Protein AF-A0A920GF66-F1 (afdb_monomer)

Structure (mmCIF, N/CA/C/O backbone):
data_AF-A0A920GF66-F1
#
_entry.id   AF-A0A920GF66-F1
#
loop_
_atom_site.group_PDB
_atom_site.id
_atom_site.type_symbol
_atom_site.label_atom_id
_atom_site.label_alt_id
_atom_site.label_comp_id
_atom_site.label_asym_id
_atom_site.label_entity_id
_atom_site.label_seq_id
_atom_site.pdbx_PDB_ins_code
_atom_site.Cartn_x
_atom_site.Cartn_y
_atom_site.Cartn_z
_atom_site.occupancy
_atom_site.B_iso_or_equiv
_atom_site.auth_seq_id
_atom_site.auth_comp_id
_atom_site.auth_asym_id
_atom_site.auth_atom_id
_atom_site.pdbx_PDB_model_num
ATOM 1 N N . MET A 1 1 ? 20.998 -8.391 -0.653 1.00 42.16 1 MET A N 1
ATOM 2 C CA . MET A 1 1 ? 20.762 -8.280 -2.108 1.00 42.16 1 MET A CA 1
ATOM 3 C C . MET A 1 1 ? 19.461 -9.002 -2.448 1.00 42.16 1 MET A C 1
ATOM 5 O O . MET A 1 1 ? 19.276 -10.100 -1.946 1.00 42.16 1 MET A O 1
ATOM 9 N N . ALA A 1 2 ? 18.599 -8.371 -3.259 1.00 46.53 2 ALA A N 1
ATOM 10 C CA . ALA A 1 2 ? 17.413 -8.937 -3.930 1.00 46.53 2 ALA A CA 1
ATOM 11 C C . ALA A 1 2 ? 16.055 -9.050 -3.182 1.00 46.53 2 ALA A C 1
ATOM 13 O O . ALA A 1 2 ? 15.348 -10.036 -3.361 1.00 46.53 2 ALA A O 1
ATOM 14 N N . ALA A 1 3 ? 15.614 -8.022 -2.440 1.00 55.12 3 ALA A N 1
ATOM 15 C CA . ALA A 1 3 ? 14.161 -7.826 -2.253 1.00 55.12 3 ALA A CA 1
ATOM 16 C C . ALA A 1 3 ? 13.491 -7.404 -3.580 1.00 55.12 3 ALA A C 1
ATOM 18 O O . ALA A 1 3 ? 12.421 -7.898 -3.914 1.00 55.12 3 ALA A O 1
ATOM 19 N N . GLY A 1 4 ? 14.195 -6.600 -4.393 1.00 61.50 4 GLY A N 1
ATOM 20 C CA . GLY A 1 4 ? 13.721 -6.135 -5.702 1.00 61.50 4 GLY A CA 1
ATOM 21 C C . GLY A 1 4 ? 13.245 -7.261 -6.624 1.00 61.50 4 GLY A C 1
ATOM 22 O O . GLY A 1 4 ? 12.119 -7.199 -7.097 1.00 61.50 4 GLY A O 1
ATOM 23 N N . ASN A 1 5 ? 14.022 -8.342 -6.791 1.00 67.94 5 ASN A N 1
ATOM 24 C CA . ASN A 1 5 ? 13.611 -9.472 -7.645 1.00 67.94 5 ASN A CA 1
ATOM 25 C C . ASN A 1 5 ? 12.347 -10.191 -7.160 1.00 67.94 5 ASN A C 1
ATOM 27 O O . ASN A 1 5 ? 11.647 -10.778 -7.978 1.00 67.94 5 ASN A O 1
ATOM 31 N N . LYS A 1 6 ? 12.055 -10.185 -5.853 1.00 72.31 6 LYS A N 1
ATOM 32 C CA . LYS A 1 6 ? 10.834 -10.817 -5.332 1.00 72.31 6 LYS A CA 1
ATOM 33 C C . LYS A 1 6 ? 9.583 -9.982 -5.604 1.00 72.31 6 LYS A C 1
ATOM 35 O O . LYS A 1 6 ? 8.494 -10.539 -5.630 1.00 72.31 6 LYS A O 1
ATOM 40 N N . ILE A 1 7 ? 9.761 -8.679 -5.802 1.00 79.56 7 ILE A N 1
ATOM 41 C CA . ILE A 1 7 ? 8.694 -7.711 -6.053 1.00 79.56 7 ILE A CA 1
ATOM 42 C C . ILE A 1 7 ? 8.422 -7.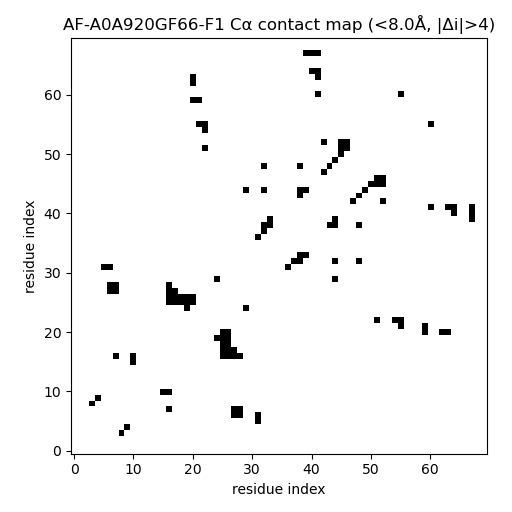595 -7.556 1.00 79.56 7 ILE A C 1
ATOM 44 O O . ILE A 1 7 ? 7.286 -7.742 -7.987 1.00 79.56 7 ILE A O 1
ATOM 48 N N . ILE A 1 8 ? 9.460 -7.366 -8.368 1.00 83.38 8 ILE A N 1
ATOM 49 C CA . ILE A 1 8 ? 9.296 -7.118 -9.812 1.00 83.38 8 ILE A CA 1
ATOM 50 C C . ILE A 1 8 ? 9.284 -8.405 -10.648 1.00 83.38 8 ILE A C 1
ATOM 52 O O . ILE A 1 8 ? 8.893 -8.380 -11.811 1.00 83.38 8 ILE A O 1
ATOM 56 N N . GLY A 1 9 ? 9.718 -9.540 -10.087 1.00 81.00 9 GLY A N 1
ATOM 57 C CA . GLY A 1 9 ? 9.815 -10.805 -10.815 1.00 81.00 9 GLY A CA 1
ATOM 58 C C . GLY A 1 9 ? 10.676 -10.674 -12.075 1.00 81.00 9 GLY A C 1
ATOM 59 O O . GLY A 1 9 ? 11.864 -10.368 -11.992 1.00 81.00 9 GLY A O 1
ATOM 60 N N . THR A 1 10 ? 10.066 -10.906 -13.240 1.00 82.00 10 THR A N 1
ATOM 61 C CA . THR A 1 10 ? 10.689 -10.756 -14.568 1.00 82.00 10 THR A CA 1
ATOM 62 C C . THR A 1 10 ? 10.261 -9.474 -15.291 1.00 82.00 10 THR A C 1
ATOM 64 O O . THR A 1 10 ? 10.426 -9.381 -16.505 1.00 82.00 10 THR A O 1
ATOM 67 N N . ALA A 1 11 ? 9.642 -8.515 -14.597 1.00 82.62 11 ALA A N 1
ATOM 68 C CA . ALA A 1 11 ? 9.255 -7.245 -15.197 1.00 82.62 11 ALA A CA 1
ATOM 69 C C . ALA A 1 11 ? 10.502 -6.451 -15.614 1.00 82.62 11 ALA A C 1
ATOM 71 O O . ALA A 1 11 ? 11.395 -6.192 -14.810 1.00 82.62 11 ALA A O 1
ATOM 72 N N . GLU A 1 12 ? 10.534 -6.035 -16.877 1.00 81.56 12 GLU A N 1
ATOM 73 C CA . GLU A 1 12 ? 11.595 -5.210 -17.461 1.00 81.56 12 GLU A CA 1
ATOM 74 C C . GLU A 1 12 ? 11.154 -3.748 -17.624 1.00 81.56 12 GLU A C 1
ATOM 76 O O . GLU A 1 12 ? 11.983 -2.854 -17.797 1.00 81.56 12 GLU A O 1
ATOM 81 N N . LYS A 1 13 ? 9.838 -3.489 -17.588 1.00 82.50 13 LYS A N 1
ATOM 82 C CA . LYS A 1 13 ? 9.230 -2.169 -17.788 1.00 82.50 13 LYS A CA 1
ATOM 83 C C . LYS A 1 13 ? 8.144 -1.884 -16.741 1.00 82.50 13 LYS A C 1
ATOM 85 O O . LYS A 1 13 ? 7.418 -2.804 -16.371 1.00 82.50 13 L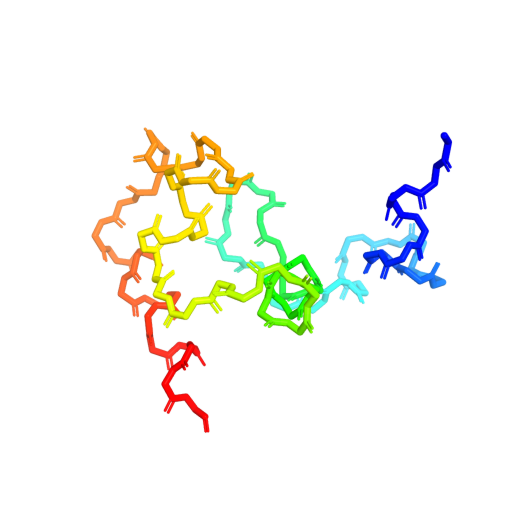YS A O 1
ATOM 90 N N . PR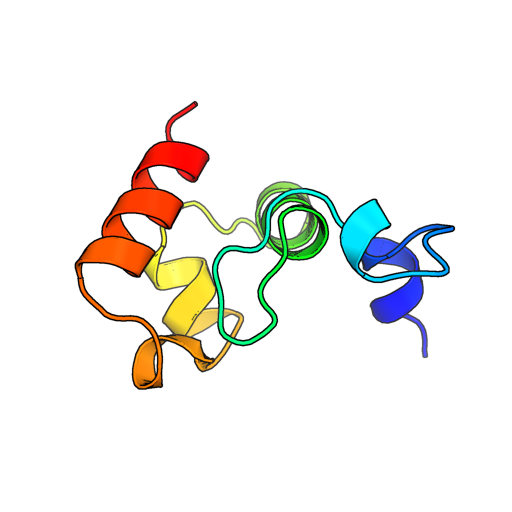O A 1 14 ? 7.939 -0.612 -16.339 1.00 78.00 14 PRO A N 1
ATOM 91 C CA . PRO A 1 14 ? 6.962 -0.249 -15.305 1.00 78.00 14 PRO A CA 1
ATOM 92 C C . PRO A 1 14 ? 5.528 -0.721 -15.575 1.00 78.00 14 PRO A C 1
ATOM 94 O O . PRO A 1 14 ? 4.852 -1.170 -14.662 1.00 78.00 14 PRO A O 1
ATOM 97 N N . HIS A 1 15 ? 5.075 -0.723 -16.834 1.00 82.06 15 HIS A N 1
ATOM 98 C CA . HIS A 1 15 ? 3.726 -1.198 -17.179 1.00 82.06 15 HIS A CA 1
ATOM 99 C C . HIS A 1 15 ? 3.502 -2.695 -16.899 1.00 82.06 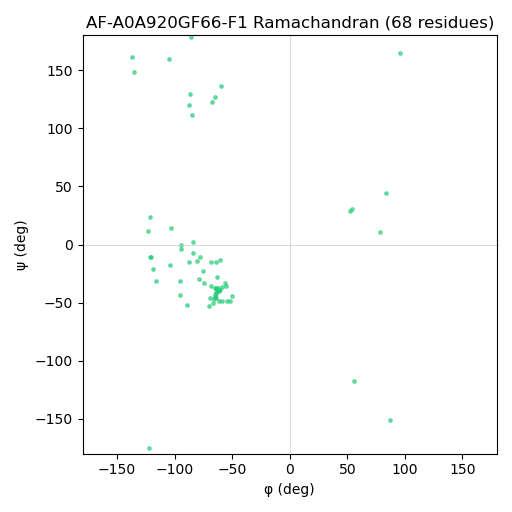15 HIS A C 1
ATOM 101 O O . HIS A 1 15 ? 2.365 -3.156 -16.905 1.00 82.06 15 HIS A O 1
ATOM 107 N N . GLN A 1 16 ? 4.570 -3.469 -16.690 1.00 86.88 16 GLN A N 1
ATOM 108 C CA . GLN A 1 16 ? 4.487 -4.885 -16.332 1.00 86.88 16 GLN A CA 1
ATOM 109 C C . GLN A 1 16 ? 4.298 -5.091 -14.820 1.00 86.88 16 GLN A C 1
ATOM 111 O O . GLN A 1 16 ? 4.055 -6.216 -14.400 1.00 86.88 16 GLN A O 1
ATOM 116 N N . LEU A 1 17 ? 4.381 -4.026 -14.011 1.00 89.25 17 LEU A N 1
ATOM 117 C CA . LEU A 1 17 ? 4.178 -4.063 -12.557 1.00 89.25 17 LEU A CA 1
ATOM 118 C C . LEU A 1 17 ? 2.694 -3.965 -12.154 1.00 89.25 17 LEU A C 1
ATOM 120 O O . LEU A 1 17 ? 2.379 -3.962 -10.965 1.00 89.25 17 LEU A O 1
ATOM 124 N N . GLY A 1 18 ? 1.790 -3.902 -13.137 1.00 93.06 18 GLY A N 1
ATOM 125 C CA . GLY A 1 18 ? 0.347 -3.794 -12.934 1.00 93.06 18 GLY A CA 1
ATOM 126 C C . GLY A 1 18 ? -0.120 -2.348 -12.781 1.00 93.06 18 GLY A C 1
ATOM 127 O O . GLY A 1 18 ? 0.465 -1.431 -13.362 1.00 93.06 18 GLY A O 1
ATOM 128 N N . ARG A 1 19 ? -1.212 -2.149 -12.035 1.00 94.75 19 ARG A N 1
ATOM 129 C CA . ARG A 1 19 ? -1.783 -0.816 -11.790 1.00 94.75 19 ARG A CA 1
ATOM 130 C C . ARG A 1 19 ? -0.774 0.100 -11.088 1.00 94.75 19 ARG A C 1
ATOM 132 O O . ARG A 1 19 ? -0.129 -0.314 -10.130 1.00 94.75 19 ARG A O 1
ATOM 139 N N . ASP A 1 20 ? -0.697 1.346 -11.547 1.00 95.00 20 ASP A N 1
ATOM 140 C CA . ASP A 1 20 ? 0.001 2.436 -10.862 1.00 95.00 20 ASP A CA 1
ATOM 141 C C . ASP A 1 20 ? -0.971 3.110 -9.880 1.00 95.00 20 ASP A C 1
ATOM 143 O O . ASP A 1 20 ? -2.036 3.583 -10.288 1.00 95.00 20 ASP A O 1
ATOM 147 N N . PHE A 1 21 ? -0.630 3.110 -8.592 1.00 95.25 21 PHE A N 1
ATOM 148 C CA . PHE A 1 21 ? -1.366 3.820 -7.537 1.00 95.25 21 PHE A CA 1
ATOM 149 C C . PHE A 1 21 ? -0.777 5.212 -7.266 1.00 95.25 21 PHE A C 1
ATOM 151 O O . PHE A 1 21 ? -1.291 5.953 -6.432 1.00 95.25 21 PHE A O 1
ATOM 158 N N . GLY A 1 22 ? 0.280 5.575 -7.991 1.00 93.31 22 GLY A N 1
ATOM 159 C CA . GLY A 1 22 ? 0.968 6.851 -7.965 1.00 93.31 22 GLY A CA 1
ATOM 160 C C . GLY A 1 22 ? 2.191 6.871 -7.054 1.00 93.31 22 GLY A C 1
ATOM 161 O O . GLY A 1 22 ? 2.422 5.995 -6.222 1.00 93.31 22 GLY A O 1
ATOM 162 N N . ASN A 1 23 ? 3.022 7.900 -7.247 1.00 94.38 23 ASN A N 1
ATOM 163 C CA . ASN A 1 23 ? 4.312 8.074 -6.566 1.00 94.38 23 ASN A CA 1
ATOM 164 C C . ASN A 1 23 ? 5.240 6.846 -6.662 1.00 94.38 23 ASN A C 1
ATOM 166 O O . ASN A 1 23 ? 6.066 6.612 -5.781 1.00 94.38 23 ASN A O 1
ATOM 170 N N . GLY A 1 24 ? 5.105 6.075 -7.745 1.00 92.06 24 GLY A N 1
ATOM 171 C CA . GLY A 1 24 ? 5.893 4.874 -7.987 1.00 92.06 24 GLY A CA 1
ATOM 172 C C . GLY A 1 24 ? 5.446 3.645 -7.199 1.00 92.06 24 GLY A C 1
ATOM 173 O O . GLY A 1 24 ? 6.192 2.676 -7.221 1.00 92.06 24 GLY A O 1
ATOM 174 N N . LEU A 1 25 ? 4.279 3.670 -6.538 1.00 95.75 25 LEU A N 1
ATOM 175 C CA . LEU A 1 25 ? 3.687 2.492 -5.904 1.00 95.75 25 LEU A CA 1
ATOM 176 C C . LEU A 1 25 ? 2.879 1.697 -6.926 1.00 95.75 25 LEU A C 1
ATOM 178 O O . LEU A 1 25 ? 1.808 2.129 -7.360 1.00 95.75 25 LEU A O 1
ATOM 182 N N . TYR A 1 26 ? 3.367 0.512 -7.272 1.00 96.25 26 TYR A N 1
ATOM 183 C CA . TYR A 1 26 ? 2.687 -0.363 -8.224 1.00 96.25 26 TYR A CA 1
ATOM 184 C C . TYR A 1 26 ? 1.994 -1.539 -7.540 1.00 96.25 26 TYR A C 1
ATOM 186 O O . TYR A 1 26 ? 2.336 -1.953 -6.431 1.00 96.25 26 TYR A O 1
ATOM 194 N N . GLN A 1 27 ? 1.032 -2.125 -8.247 1.00 96.00 27 GLN A N 1
ATOM 195 C CA . GLN A 1 27 ? 0.295 -3.306 -7.808 1.00 96.00 27 GLN A CA 1
ATOM 196 C C . GLN A 1 27 ? 1.219 -4.439 -7.339 1.00 96.00 27 GLN A C 1
ATOM 198 O O . GLN A 1 27 ? 0.994 -4.997 -6.271 1.00 96.00 27 GLN A O 1
ATOM 203 N N . ALA A 1 28 ? 2.293 -4.734 -8.079 1.00 95.31 28 ALA A N 1
ATOM 204 C CA . ALA A 1 28 ? 3.247 -5.782 -7.710 1.00 95.31 28 ALA A CA 1
ATOM 205 C C . ALA A 1 28 ? 3.899 -5.557 -6.328 1.00 95.31 28 ALA A C 1
ATOM 207 O O . ALA A 1 28 ? 4.120 -6.509 -5.578 1.00 95.31 28 ALA A O 1
ATOM 208 N N . GLU A 1 29 ? 4.177 -4.302 -5.961 1.00 95.06 29 GLU A N 1
ATOM 209 C CA . GLU A 1 29 ? 4.686 -3.955 -4.629 1.00 95.06 29 GLU A CA 1
ATOM 210 C C . GLU A 1 29 ? 3.623 -4.166 -3.559 1.00 95.06 29 GLU A C 1
ATOM 212 O O . GLU A 1 29 ? 3.903 -4.787 -2.535 1.00 95.06 29 GLU A O 1
ATOM 217 N N . ILE A 1 30 ? 2.398 -3.700 -3.804 1.00 96.62 30 ILE A N 1
ATOM 218 C CA . ILE A 1 30 ? 1.276 -3.875 -2.876 1.00 96.62 30 ILE A CA 1
ATOM 219 C C . ILE A 1 30 ? 1.019 -5.365 -2.629 1.00 96.62 30 ILE A C 1
ATOM 221 O O . ILE A 1 30 ? 0.965 -5.793 -1.476 1.00 96.62 30 ILE A O 1
ATOM 225 N N . ASP A 1 31 ? 0.947 -6.168 -3.688 1.00 95.94 31 ASP A N 1
ATOM 226 C CA . ASP A 1 31 ? 0.722 -7.612 -3.603 1.00 95.94 31 ASP A CA 1
ATOM 227 C C . ASP A 1 31 ? 1.845 -8.302 -2.831 1.00 95.94 31 ASP A C 1
ATOM 229 O O . ASP A 1 31 ? 1.598 -9.186 -2.006 1.00 95.94 31 ASP A O 1
ATOM 233 N N . TYR A 1 32 ? 3.093 -7.882 -3.045 1.00 95.56 32 TYR A N 1
ATOM 234 C CA . TYR A 1 32 ? 4.213 -8.387 -2.266 1.00 95.56 32 TYR A CA 1
ATOM 235 C C . TYR A 1 32 ? 4.056 -8.055 -0.774 1.00 95.56 32 TYR A C 1
ATOM 237 O O . TYR A 1 32 ? 4.176 -8.961 0.056 1.00 95.56 32 TYR A O 1
ATOM 245 N N . LEU A 1 33 ? 3.738 -6.802 -0.427 1.00 96.31 33 LEU A N 1
ATOM 246 C CA . LEU A 1 33 ? 3.558 -6.349 0.958 1.00 96.31 33 LEU A CA 1
ATOM 247 C C . LEU A 1 33 ? 2.401 -7.072 1.663 1.00 96.31 33 LEU A C 1
ATOM 249 O O . LEU A 1 33 ? 2.524 -7.444 2.834 1.00 96.31 33 LEU A O 1
ATOM 253 N N . VAL A 1 34 ? 1.293 -7.316 0.962 1.00 96.56 34 VAL A N 1
ATOM 254 C CA . VAL A 1 34 ? 0.142 -8.067 1.489 1.00 96.56 34 VAL A CA 1
ATOM 255 C C . VAL A 1 34 ? 0.523 -9.524 1.755 1.00 96.56 34 VAL A C 1
ATOM 257 O O . VAL A 1 34 ? 0.240 -10.054 2.833 1.00 96.56 34 VAL A O 1
ATOM 260 N N . ASN A 1 35 ? 1.195 -10.167 0.796 1.00 95.75 35 ASN A N 1
ATOM 261 C CA . ASN A 1 35 ? 1.490 -11.599 0.848 1.00 95.75 35 ASN A CA 1
ATOM 262 C C . ASN A 1 35 ? 2.667 -11.958 1.767 1.00 95.75 35 ASN A C 1
ATOM 264 O O . ASN A 1 35 ? 2.685 -13.054 2.325 1.00 95.75 35 ASN A O 1
ATOM 268 N N . HIS A 1 36 ? 3.642 -11.061 1.932 1.00 95.44 36 HIS A N 1
ATOM 269 C CA . HIS A 1 36 ? 4.900 -11.363 2.627 1.00 95.44 36 HIS A CA 1
ATOM 270 C C . HIS A 1 36 ? 5.141 -10.518 3.877 1.00 95.44 36 HIS A C 1
ATOM 272 O O . HIS A 1 36 ? 5.928 -10.920 4.730 1.00 95.44 36 HIS A O 1
ATOM 278 N N . GLU A 1 37 ? 4.489 -9.360 4.002 1.00 95.56 37 GLU A N 1
ATOM 279 C CA . GLU A 1 37 ? 4.743 -8.407 5.092 1.00 95.56 37 GLU A CA 1
ATOM 280 C C . GLU A 1 37 ? 3.495 -8.076 5.922 1.00 95.56 37 GLU A C 1
ATOM 282 O O . GLU A 1 37 ? 3.525 -7.166 6.764 1.00 95.56 37 GLU A O 1
ATOM 287 N N . TRP A 1 38 ? 2.425 -8.855 5.719 1.00 96.00 38 TRP A N 1
ATOM 288 C CA . TRP A 1 38 ? 1.140 -8.763 6.415 1.00 96.00 38 TRP A CA 1
ATOM 289 C C . TRP A 1 38 ? 0.508 -7.367 6.361 1.00 96.00 38 TRP A C 1
ATOM 291 O O . TRP A 1 38 ? -0.211 -6.987 7.284 1.00 96.00 38 TRP A O 1
ATOM 301 N N . ALA A 1 39 ? 0.751 -6.597 5.298 1.00 97.31 39 ALA A N 1
ATOM 302 C CA . ALA A 1 39 ? 0.050 -5.335 5.102 1.00 97.31 39 ALA A CA 1
ATOM 303 C C . ALA A 1 39 ? -1.437 -5.609 4.820 1.00 97.31 39 ALA A C 1
ATOM 305 O O . ALA A 1 39 ? -1.767 -6.361 3.905 1.00 97.31 39 ALA A O 1
ATOM 306 N N . ARG A 1 40 ? -2.340 -5.044 5.631 1.00 97.12 40 ARG A N 1
ATOM 307 C CA . ARG A 1 40 ? -3.798 -5.263 5.509 1.00 97.12 40 ARG A CA 1
ATOM 308 C C . ARG A 1 40 ? -4.608 -3.994 5.268 1.00 97.12 40 ARG A C 1
ATOM 310 O O . ARG A 1 40 ? -5.791 -4.096 4.969 1.00 97.12 40 ARG A O 1
ATOM 317 N N . THR A 1 41 ? -3.997 -2.821 5.407 1.00 97.94 41 THR A N 1
ATOM 318 C CA . THR A 1 41 ? -4.661 -1.524 5.224 1.00 97.94 41 THR A CA 1
ATOM 319 C C . THR A 1 41 ? -3.764 -0.571 4.437 1.00 97.94 41 THR A C 1
ATOM 321 O O . THR A 1 41 ? -2.543 -0.772 4.397 1.00 97.94 41 THR A O 1
ATOM 324 N N . ALA A 1 42 ? -4.333 0.488 3.850 1.00 97.75 42 ALA A N 1
ATOM 325 C CA . ALA A 1 42 ? -3.524 1.539 3.238 1.00 97.75 42 ALA A CA 1
ATOM 326 C C . ALA A 1 42 ? -2.531 2.150 4.243 1.00 97.75 42 ALA A C 1
ATOM 328 O O . ALA A 1 42 ? -1.403 2.458 3.874 1.00 97.75 42 ALA A O 1
ATOM 329 N N . GLU A 1 43 ? -2.880 2.244 5.529 1.00 97.50 43 GLU A N 1
ATOM 330 C CA . GLU A 1 43 ? -1.977 2.760 6.564 1.00 97.50 43 GLU A CA 1
ATOM 331 C C . GLU A 1 43 ? -0.727 1.878 6.755 1.00 97.50 43 GLU A C 1
ATOM 333 O O . GLU A 1 43 ? 0.392 2.395 6.876 1.00 97.50 43 GLU A O 1
ATOM 338 N N . ASP A 1 44 ? -0.885 0.546 6.740 1.00 97.94 44 ASP A N 1
ATOM 339 C CA . ASP A 1 44 ? 0.242 -0.397 6.773 1.00 97.94 44 ASP A CA 1
ATOM 340 C C . ASP A 1 44 ? 1.228 -0.095 5.649 1.00 97.94 44 ASP A C 1
ATOM 342 O O . ASP A 1 44 ? 2.435 0.013 5.877 1.00 97.94 44 ASP A O 1
ATOM 346 N N . ILE A 1 45 ? 0.701 0.061 4.437 1.00 97.75 45 ILE A N 1
ATOM 347 C CA . ILE A 1 45 ? 1.500 0.258 3.233 1.00 97.75 45 ILE A CA 1
ATOM 348 C C . ILE A 1 45 ? 2.146 1.640 3.252 1.00 97.75 45 ILE A C 1
ATOM 350 O O . ILE A 1 45 ? 3.365 1.744 3.134 1.00 97.75 45 ILE A O 1
ATOM 354 N N . LEU A 1 46 ? 1.369 2.701 3.449 1.00 97.75 46 LEU A N 1
ATOM 355 C CA . LEU A 1 46 ? 1.809 4.081 3.245 1.00 97.75 46 LEU A CA 1
ATOM 356 C C . LEU A 1 46 ? 2.748 4.605 4.337 1.00 97.75 46 LEU A C 1
ATOM 358 O O . LEU A 1 46 ? 3.636 5.406 4.035 1.00 97.75 46 LEU A O 1
ATOM 362 N N . PHE A 1 47 ? 2.581 4.165 5.589 1.00 96.62 47 PHE A N 1
ATOM 363 C CA . PHE A 1 47 ? 3.323 4.728 6.726 1.00 96.62 47 PHE A CA 1
ATOM 364 C C . PHE A 1 47 ? 4.263 3.736 7.419 1.00 96.62 47 PHE A C 1
ATOM 366 O O . PHE A 1 47 ? 5.307 4.147 7.953 1.00 96.62 47 PHE A O 1
ATOM 373 N N . ARG A 1 48 ? 3.919 2.437 7.427 1.00 96.94 48 ARG A N 1
ATOM 374 C CA . ARG A 1 48 ? 4.708 1.405 8.126 1.00 96.94 48 ARG A CA 1
ATOM 375 C C . ARG A 1 48 ? 5.704 0.691 7.216 1.00 96.94 48 ARG A C 1
ATOM 377 O O . ARG A 1 48 ? 6.829 0.463 7.655 1.00 96.94 48 ARG A O 1
ATOM 384 N N . ARG A 1 49 ? 5.308 0.321 5.995 1.00 96.50 49 ARG A N 1
ATOM 385 C CA . ARG A 1 49 ? 6.162 -0.389 5.016 1.00 96.50 49 ARG A CA 1
ATOM 386 C C . ARG A 1 49 ? 6.840 0.541 4.028 1.00 96.50 49 ARG A C 1
ATOM 388 O O . ARG A 1 49 ? 7.973 0.298 3.626 1.00 96.50 49 ARG A O 1
ATOM 395 N N . THR A 1 50 ? 6.180 1.644 3.709 1.00 94.00 50 THR A N 1
ATOM 396 C CA . THR A 1 50 ? 6.729 2.715 2.883 1.00 94.00 50 THR A CA 1
ATOM 397 C C . THR A 1 50 ? 6.708 4.038 3.651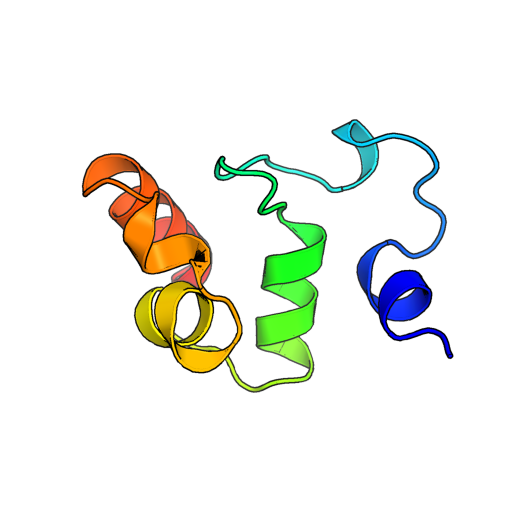 1.00 94.00 50 THR A C 1
ATOM 399 O O . THR A 1 50 ? 6.406 4.091 4.848 1.00 94.00 50 THR A O 1
ATOM 402 N N . LYS A 1 51 ? 7.085 5.117 2.964 1.00 94.94 51 LYS A N 1
ATOM 403 C CA . LYS A 1 51 ? 6.936 6.501 3.434 1.00 94.94 51 LYS A CA 1
ATOM 404 C C . LYS A 1 51 ? 6.094 7.332 2.467 1.00 94.94 51 LYS A C 1
ATOM 406 O O . LYS A 1 51 ? 6.213 8.553 2.431 1.00 94.94 51 LYS A O 1
ATOM 411 N N . LEU A 1 52 ? 5.250 6.664 1.680 1.00 97.38 52 LEU A N 1
ATOM 412 C CA . LEU A 1 52 ? 4.445 7.299 0.642 1.00 97.38 52 LEU A CA 1
ATOM 413 C C . LEU A 1 52 ? 3.216 8.027 1.181 1.00 97.38 52 LEU A C 1
ATOM 415 O O . LEU A 1 52 ? 2.637 8.833 0.463 1.00 97.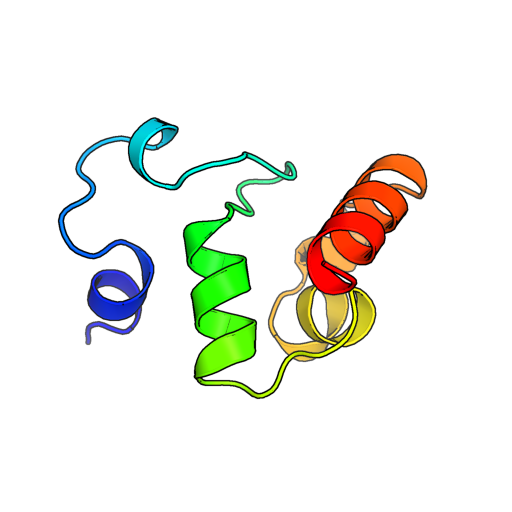38 52 LEU A O 1
ATOM 419 N N . GLY A 1 53 ? 2.872 7.845 2.457 1.00 96.19 53 GLY A N 1
ATOM 420 C CA . GLY A 1 53 ? 1.793 8.598 3.099 1.00 96.19 53 GLY A CA 1
ATOM 421 C C . GLY A 1 53 ? 1.998 10.120 3.128 1.00 96.19 53 GLY A C 1
ATOM 422 O O . GLY A 1 53 ? 1.052 10.850 3.383 1.00 96.19 53 GLY A O 1
ATOM 423 N N . LEU A 1 54 ? 3.209 10.615 2.838 1.00 96.19 54 LEU A N 1
ATOM 424 C CA . LEU A 1 54 ? 3.479 12.048 2.655 1.00 96.19 54 LEU A CA 1
ATOM 425 C C . LEU A 1 54 ? 3.094 12.576 1.260 1.00 96.19 54 LEU A C 1
ATOM 427 O O . LEU A 1 54 ? 3.051 13.788 1.068 1.00 96.19 54 LEU A O 1
ATOM 431 N N . TYR A 1 55 ? 2.855 11.686 0.294 1.00 96.56 55 TYR A N 1
ATOM 432 C CA . TYR A 1 55 ? 2.625 12.019 -1.118 1.00 96.56 55 TYR A CA 1
ATOM 433 C C . TYR A 1 55 ? 1.275 11.531 -1.653 1.00 96.56 55 TYR A C 1
ATOM 435 O O . TYR A 1 55 ? 0.896 11.892 -2.765 1.00 96.56 55 TYR A O 1
ATOM 443 N N . PHE A 1 56 ? 0.571 10.691 -0.896 1.00 97.00 56 PHE A N 1
ATOM 444 C CA . PHE A 1 56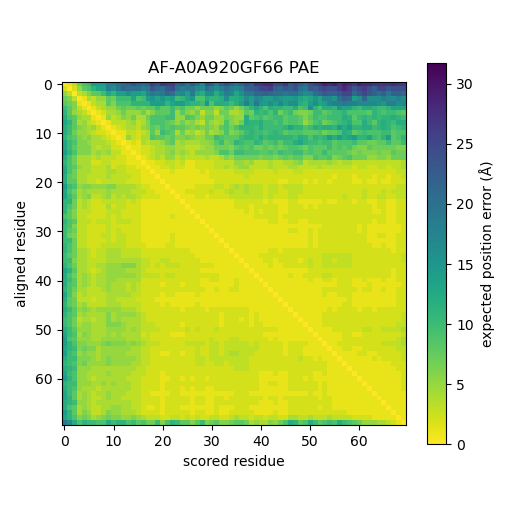 ? -0.763 10.213 -1.239 1.00 97.00 56 PHE A CA 1
ATOM 445 C C . PHE A 1 56 ? -1.815 11.200 -0.737 1.00 97.00 56 PHE A C 1
ATOM 447 O O . PHE A 1 56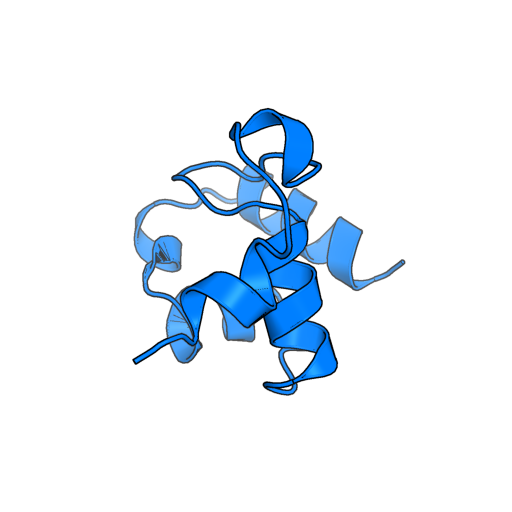 ? -1.807 11.580 0.434 1.00 97.00 56 PHE A O 1
ATOM 454 N N . ASP A 1 57 ? -2.727 11.594 -1.623 1.00 96.50 57 ASP A N 1
ATOM 455 C CA . ASP A 1 57 ? -3.932 12.321 -1.237 1.00 96.50 57 ASP A CA 1
ATOM 456 C C . ASP A 1 57 ? -5.067 11.359 -0.832 1.00 96.50 57 ASP A C 1
ATOM 458 O O . ASP A 1 57 ? -4.925 10.130 -0.843 1.00 96.50 57 ASP A O 1
ATOM 462 N N . GLU A 1 58 ? -6.207 11.924 -0.433 1.00 96.81 58 GLU A N 1
ATOM 463 C CA . GLU A 1 58 ? -7.377 11.155 0.001 1.00 96.81 58 GLU A CA 1
ATOM 464 C C . GLU A 1 58 ? -7.930 10.260 -1.117 1.00 96.81 58 GLU A C 1
ATOM 466 O O . GLU A 1 58 ? -8.324 9.123 -0.862 1.00 96.81 58 GLU A O 1
ATOM 471 N N . HIS A 1 59 ? -7.920 10.734 -2.364 1.00 96.81 59 HIS A N 1
ATOM 472 C CA . HIS A 1 59 ? -8.407 9.963 -3.502 1.00 96.81 59 HIS A CA 1
ATOM 473 C C . HIS A 1 59 ? -7.516 8.742 -3.753 1.00 96.81 59 HIS A C 1
ATOM 475 O O . HIS A 1 59 ? -8.013 7.619 -3.797 1.00 96.81 59 HIS A O 1
ATOM 481 N N . MET A 1 60 ? -6.199 8.938 -3.830 1.00 96.94 60 MET A N 1
ATOM 482 C CA . MET A 1 60 ? -5.219 7.860 -4.010 1.00 96.94 60 MET A CA 1
ATOM 483 C C . MET A 1 60 ? -5.277 6.849 -2.858 1.00 96.94 60 MET A C 1
ATOM 485 O O . MET A 1 60 ? -5.204 5.639 -3.077 1.00 96.94 60 MET A O 1
ATOM 489 N N . THR A 1 61 ? -5.457 7.334 -1.627 1.00 97.50 61 THR A N 1
ATOM 490 C CA . THR A 1 61 ? -5.606 6.478 -0.440 1.00 97.50 61 THR A CA 1
ATOM 491 C C . THR A 1 61 ? -6.881 5.637 -0.518 1.00 97.50 61 THR A C 1
ATOM 493 O O . THR A 1 61 ? -6.835 4.433 -0.273 1.00 97.50 61 THR A O 1
ATOM 496 N N . ASN A 1 62 ? -8.002 6.232 -0.934 1.00 97.06 62 ASN A N 1
ATOM 497 C CA . ASN A 1 62 ? -9.266 5.521 -1.118 1.00 97.06 62 ASN A CA 1
ATOM 498 C C . ASN A 1 62 ? -9.185 4.466 -2.229 1.00 97.06 62 ASN A C 1
ATOM 500 O O . ASN A 1 62 ? -9.751 3.383 -2.084 1.00 97.06 62 ASN A O 1
ATOM 504 N N . GLU A 1 63 ? -8.473 4.746 -3.322 1.00 97.31 63 GLU A N 1
ATOM 505 C CA . GLU A 1 63 ? -8.238 3.759 -4.379 1.00 97.31 63 GLU A CA 1
ATOM 506 C C . GLU A 1 63 ? -7.414 2.566 -3.885 1.00 97.31 63 GLU A C 1
ATOM 508 O O . GLU A 1 63 ? -7.736 1.420 -4.214 1.00 97.31 63 GLU A O 1
ATOM 513 N N . LEU A 1 64 ? -6.382 2.820 -3.075 1.00 97.81 64 LEU A N 1
ATOM 514 C CA . LEU A 1 64 ? -5.579 1.773 -2.449 1.00 97.81 64 LEU A CA 1
ATOM 515 C C . LEU A 1 64 ? -6.416 0.933 -1.475 1.00 97.81 64 LEU A C 1
ATOM 517 O O . LEU A 1 64 ? -6.382 -0.294 -1.532 1.00 97.81 64 LEU A O 1
ATOM 521 N N . ASP A 1 65 ? -7.219 1.567 -0.623 1.00 97.69 65 ASP A N 1
ATOM 522 C CA . ASP A 1 65 ? -8.111 0.853 0.295 1.00 97.69 65 ASP A CA 1
ATOM 523 C C . ASP A 1 65 ? -9.182 0.042 -0.442 1.00 97.69 65 ASP A C 1
ATOM 525 O O . ASP A 1 65 ? -9.532 -1.056 -0.009 1.00 97.69 65 ASP A O 1
ATOM 529 N N . ALA A 1 66 ? -9.715 0.558 -1.550 1.00 97.44 66 ALA A N 1
ATOM 530 C CA . ALA A 1 66 ? -10.660 -0.176 -2.384 1.00 97.44 66 ALA A CA 1
ATOM 531 C C . ALA A 1 66 ? -10.008 -1.405 -3.023 1.00 97.44 66 ALA A C 1
ATOM 533 O O . ALA A 1 66 ? -10.656 -2.442 -3.124 1.00 97.44 66 ALA A O 1
ATOM 534 N N . TYR A 1 67 ? -8.739 -1.304 -3.425 1.00 97.56 67 TYR A N 1
ATOM 535 C CA . TYR A 1 67 ? -7.972 -2.435 -3.940 1.00 97.56 67 TYR A CA 1
ATOM 536 C C . TYR A 1 67 ? -7.743 -3.513 -2.872 1.00 97.56 67 TYR A C 1
ATOM 538 O O . TYR A 1 67 ? -7.978 -4.686 -3.131 1.00 97.56 67 TYR A O 1
ATOM 546 N N . LEU A 1 68 ? -7.368 -3.123 -1.650 1.00 96.94 68 LEU A N 1
ATOM 547 C CA . LEU A 1 68 ? -7.083 -4.059 -0.552 1.00 96.94 68 LEU A CA 1
ATOM 548 C C . LEU A 1 68 ? -8.314 -4.810 -0.011 1.00 96.94 68 LEU A C 1
ATOM 550 O O . LEU A 1 68 ? -8.156 -5.769 0.742 1.00 96.94 68 LEU A O 1
ATOM 554 N N . LYS A 1 69 ? -9.529 -4.358 -0.341 1.00 94.00 69 LYS A N 1
ATOM 555 C CA . LYS A 1 69 ? -10.803 -4.956 0.104 1.00 94.00 69 LYS A CA 1
ATOM 556 C C . LYS A 1 69 ? -11.398 -5.965 -0.885 1.00 94.00 69 LYS A C 1
ATOM 558 O O . LYS A 1 69 ? -12.456 -6.519 -0.586 1.00 94.00 69 LYS A O 1
ATOM 563 N N . GLN A 1 70 ? -10.776 -6.142 -2.049 1.00 81.38 70 GLN A N 1
ATOM 564 C CA . GLN A 1 70 ? -11.173 -7.132 -3.057 1.00 81.38 70 GLN A CA 1
ATOM 565 C C . GLN A 1 70 ? -10.737 -8.536 -2.634 1.00 81.38 70 GLN A C 1
ATOM 567 O O . GLN A 1 70 ? -11.511 -9.477 -2.916 1.00 81.38 70 GLN A O 1
#

Secondary structure (DSSP, 8-state):
--SHHHHHTT--SGGGG--B-STT-BHHHHHHHHHHH---SHHIIIIII-SGGGT--HHHHHHHHHHHT-

Solvent-accessible surface area (backbone atoms only — not comparable to full-atom values): 4199 Å² total; per-residue (Å²): 140,67,69,62,53,74,41,52,60,87,53,89,49,75,82,66,35,52,57,76,66,53,97,86,45,30,40,33,52,51,54,39,36,39,76,73,66,70,37,78,47,49,62,40,44,24,62,72,77,38,73,49,56,83,75,52,50,71,67,47,44,49,54,47,41,56,59,70,71,111

Sequence (70 aa):
MAAGNKIIGTAEKPHQLGRDFGNGLYQAEIDYLVNHEWARTAEDILFRRTKLGLYFDEHMTNELDAYLKQ

Mean predicted aligned error: 4.29 Å

Radius of gyrati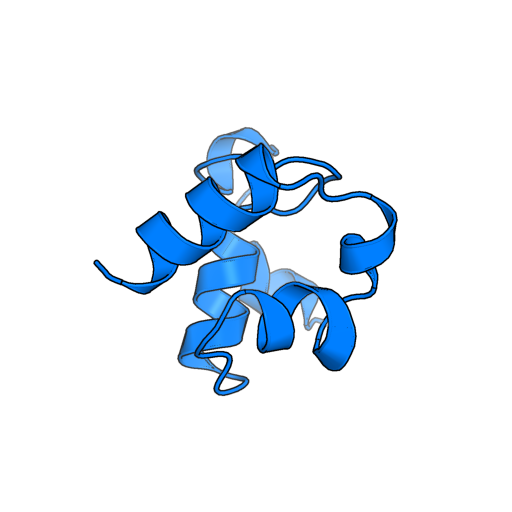on: 11.63 Å; Cα contacts (8 Å, |Δi|>4): 63; chains: 1; bounding box: 32×24×26 Å

Nearest PDB structures (foldseek):
  2r4e-assembly1_A  TM=9.774E-01  e=2.463E-05  Escherichia coli

Foldseek 3Di:
DDPPCQQCVPPPDLVSQDDDLDPSDGPSNVVCCVVPVVDQALCCVCVVVHVNVVPDDPVSRVVSRVVSVD

pLDDT: mean 90.56, std 11.87, range [42.16, 97.94]